Protein AF-A0A3D2YHQ7-F1 (afdb_monomer_lite)

Sequence (71 aa):
VEQQRGCCQVADGAYEMTLYSACWNADRGIYYYTTYDNRQITAVDMHREDLDGDRLIRYPTVTEGEIRRQN

Foldseek 3Di:
DFADPPRADPDVVDGDGFQKDWDADPVQQKIWIAGPQGPDIDIDGPVVDDPVDPDDDDDPDDNDYDDDDPD

pLDDT: mean 96.11, std 3.42, range [73.62, 98.56]

Secondary structure (DSSP, 8-state):
----TTSEEEETTEEE---EEEEEETTTTEEEEEESS--SPEEEEGGGS-TT-SS----------------

Radius of gyration: 16.13 Å; chains: 1; bounding box: 41×30×38 Å

Structure (m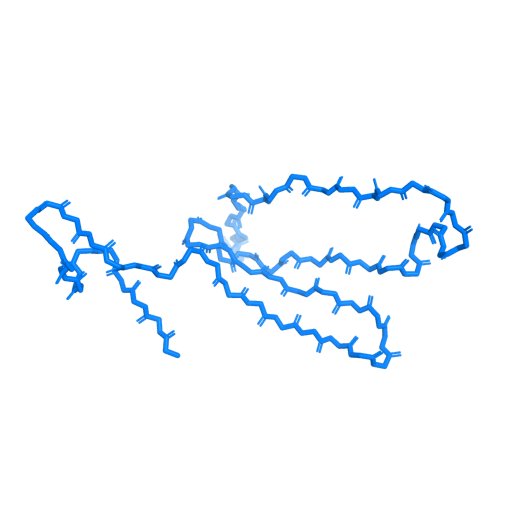mCIF, N/CA/C/O backbone):
data_AF-A0A3D2YHQ7-F1
#
_entry.id   AF-A0A3D2YHQ7-F1
#
loop_
_atom_site.group_PDB
_atom_site.id
_atom_site.type_symbol
_atom_site.label_atom_id
_atom_site.label_alt_id
_atom_site.label_comp_id
_atom_site.label_asym_id
_atom_site.label_entity_id
_atom_site.label_seq_id
_atom_site.pdbx_PDB_ins_code
_atom_site.Cartn_x
_atom_site.Cartn_y
_atom_site.Cartn_z
_atom_site.occupancy
_atom_site.B_iso_or_equiv
_atom_site.auth_seq_id
_atom_site.auth_comp_id
_atom_site.auth_asym_id
_atom_site.auth_atom_id
_atom_site.pdbx_PDB_model_num
ATOM 1 N N . VAL A 1 1 ? -9.893 12.474 2.019 1.00 73.62 1 VAL A N 1
ATOM 2 C CA . VAL A 1 1 ? -10.531 12.365 3.351 1.00 73.62 1 VAL A CA 1
ATOM 3 C C . VAL A 1 1 ? -9.852 11.220 4.072 1.00 73.62 1 VAL A C 1
ATOM 5 O O . VAL A 1 1 ? -9.591 10.214 3.426 1.00 73.62 1 VAL A O 1
ATOM 8 N N . GLU A 1 2 ? -9.513 11.392 5.344 1.00 86.56 2 GLU A N 1
ATOM 9 C CA . GLU A 1 2 ? -8.986 10.327 6.203 1.00 86.56 2 GLU A CA 1
ATOM 10 C C . GLU A 1 2 ? -10.020 10.054 7.293 1.00 86.56 2 GLU A C 1
ATOM 12 O O . GLU A 1 2 ? -10.558 11.003 7.864 1.00 86.56 2 GLU A O 1
ATOM 17 N N . GLN A 1 3 ? -10.316 8.782 7.547 1.00 95.44 3 GLN A N 1
ATOM 18 C CA . GLN A 1 3 ? -11.196 8.350 8.627 1.00 95.44 3 GLN A CA 1
ATOM 19 C C . GLN A 1 3 ? -10.362 7.755 9.751 1.00 95.44 3 GLN A C 1
ATOM 21 O O . GLN A 1 3 ? -9.690 6.735 9.573 1.00 95.44 3 GLN A O 1
ATOM 26 N N . GLN A 1 4 ? -10.390 8.422 10.901 1.00 95.94 4 GLN A N 1
ATOM 27 C CA . GLN A 1 4 ? -9.660 8.013 12.090 1.00 95.94 4 GLN A CA 1
ATOM 28 C C . GLN A 1 4 ? -10.367 6.842 12.774 1.00 95.94 4 GLN A C 1
ATOM 30 O O . GLN A 1 4 ? -11.599 6.761 12.816 1.00 95.94 4 GLN A O 1
ATOM 35 N N . ARG A 1 5 ? -9.568 5.942 13.353 1.00 95.44 5 ARG A N 1
ATOM 36 C CA . ARG A 1 5 ? -10.066 4.796 14.118 1.00 95.44 5 ARG A CA 1
ATOM 37 C C . ARG A 1 5 ? -11.019 5.269 15.222 1.00 95.44 5 ARG A C 1
ATOM 39 O O . ARG A 1 5 ? -10.634 6.069 16.069 1.00 95.44 5 ARG A O 1
ATOM 46 N N . GLY A 1 6 ? -12.242 4.737 15.221 1.00 96.31 6 GLY A N 1
ATOM 47 C CA . GLY A 1 6 ? -13.267 5.033 16.229 1.00 96.31 6 GLY A CA 1
ATOM 48 C C . GLY A 1 6 ? -14.220 6.183 15.879 1.00 96.31 6 GLY A C 1
ATOM 49 O O . GLY A 1 6 ? -15.182 6.399 16.609 1.00 96.31 6 GLY A O 1
ATOM 50 N N . CYS A 1 7 ? -13.998 6.906 14.775 1.00 96.56 7 CYS A N 1
ATOM 51 C CA . CYS A 1 7 ? -14.800 8.090 14.440 1.00 96.56 7 CYS A CA 1
ATOM 52 C C . CYS A 1 7 ? -16.009 7.812 13.534 1.00 96.56 7 CYS A C 1
ATOM 54 O O . CYS A 1 7 ? -16.946 8.606 13.531 1.00 96.56 7 CYS A O 1
ATOM 56 N N . CYS A 1 8 ? -16.015 6.711 12.777 1.00 96.31 8 CYS A N 1
ATOM 57 C CA . CYS A 1 8 ? -17.113 6.360 11.875 1.00 96.31 8 CYS A CA 1
ATOM 58 C C . CYS A 1 8 ? -17.648 4.966 12.205 1.00 96.31 8 CYS A C 1
ATOM 60 O O . CYS A 1 8 ? -17.125 3.966 11.726 1.00 96.31 8 CYS A O 1
ATOM 62 N N . GLN A 1 9 ? -18.654 4.880 13.076 1.00 97.19 9 GLN A N 1
ATOM 63 C CA . GLN A 1 9 ? -19.272 3.603 13.426 1.00 97.19 9 GLN A CA 1
ATOM 64 C C . GLN A 1 9 ? -20.260 3.175 12.334 1.00 97.19 9 GLN A C 1
ATOM 66 O O . GLN A 1 9 ? -21.204 3.904 12.035 1.00 97.19 9 GLN A O 1
ATOM 71 N N . VAL A 1 10 ? -20.053 1.991 11.759 1.00 97.19 10 VAL A N 1
ATOM 72 C CA . VAL A 1 10 ? -20.890 1.439 10.674 1.00 97.19 10 VAL A CA 1
ATOM 73 C C . VAL A 1 10 ? -21.782 0.287 11.140 1.00 97.19 10 VAL A C 1
ATOM 75 O O . VAL A 1 10 ? -22.793 -0.010 10.510 1.00 97.19 10 VAL A O 1
ATOM 78 N N . ALA A 1 11 ? -21.433 -0.339 12.265 1.00 97.38 11 ALA A N 1
ATOM 79 C CA . ALA A 1 11 ? -22.260 -1.285 13.008 1.00 97.38 11 ALA A CA 1
ATOM 80 C C . ALA A 1 11 ? -21.816 -1.304 14.482 1.00 97.38 11 ALA A C 1
ATOM 82 O O . ALA A 1 11 ? -20.815 -0.680 14.844 1.00 97.38 11 ALA A O 1
ATOM 83 N N . ASP A 1 12 ? -22.539 -2.012 15.350 1.00 97.38 12 ASP A N 1
ATOM 84 C CA . ASP A 1 12 ? -22.140 -2.132 16.755 1.00 97.38 12 ASP A CA 1
ATOM 85 C C . ASP A 1 12 ? -20.713 -2.704 16.878 1.00 97.38 12 ASP A C 1
ATOM 87 O O . ASP A 1 12 ? -20.400 -3.746 16.305 1.00 97.38 12 ASP A O 1
ATOM 91 N N . GLY A 1 13 ? -19.816 -1.963 17.535 1.00 96.06 13 GLY A N 1
ATOM 92 C CA . GLY A 1 13 ? -18.392 -2.303 17.648 1.00 96.06 13 GLY A CA 1
ATOM 93 C C . GLY A 1 13 ? -17.554 -2.247 16.357 1.00 96.06 13 GLY A C 1
ATOM 94 O O . GLY A 1 13 ? -16.356 -2.527 16.418 1.00 96.06 13 GLY A O 1
ATOM 95 N N . ALA A 1 14 ? -18.124 -1.880 15.204 1.00 96.81 14 ALA A N 1
ATOM 96 C CA . ALA A 1 14 ? -17.426 -1.845 13.917 1.00 96.81 14 ALA A CA 1
ATOM 97 C C . ALA A 1 14 ? -17.257 -0.414 13.399 1.00 96.81 14 ALA A C 1
ATOM 99 O O . ALA A 1 14 ? -18.227 0.341 13.295 1.00 96.81 14 ALA A O 1
ATOM 100 N N . TYR A 1 15 ? -16.026 -0.067 13.019 1.00 97.12 15 TYR A N 1
ATOM 101 C CA . TYR A 1 15 ? -15.666 1.282 12.594 1.00 97.12 15 TYR A CA 1
ATOM 102 C C . TYR A 1 15 ? -14.994 1.278 11.227 1.00 97.12 15 TYR A C 1
ATOM 104 O O . TYR A 1 15 ? -14.063 0.506 10.987 1.00 97.12 15 TYR A O 1
ATOM 112 N N . GLU A 1 16 ? -15.439 2.174 10.355 1.00 97.25 16 GLU A N 1
ATOM 113 C CA . GLU A 1 16 ? -14.727 2.501 9.129 1.00 97.25 16 GLU A CA 1
ATOM 114 C C . GLU A 1 16 ? -13.475 3.320 9.469 1.00 97.25 16 GLU A C 1
ATOM 116 O O . GLU A 1 16 ? -13.478 4.183 10.352 1.00 97.25 16 GLU A O 1
ATOM 121 N N . MET A 1 17 ? -12.367 2.997 8.801 1.00 96.38 17 MET A N 1
ATOM 122 C CA . MET A 1 17 ? -11.100 3.702 8.953 1.00 96.38 17 MET A CA 1
ATOM 123 C C . MET A 1 17 ? -10.297 3.650 7.657 1.00 96.38 17 MET A C 1
ATOM 125 O O . MET A 1 17 ? -10.404 2.706 6.869 1.00 96.38 17 MET A O 1
ATOM 129 N N . THR A 1 18 ? -9.441 4.643 7.443 1.00 97.25 18 THR A N 1
ATOM 130 C CA . THR A 1 18 ? -8.510 4.637 6.312 1.00 97.25 18 THR A CA 1
ATOM 131 C C . THR A 1 18 ? -7.400 3.618 6.559 1.00 97.25 18 THR A C 1
ATOM 133 O O . THR A 1 18 ? -6.546 3.833 7.404 1.00 97.25 18 THR A O 1
ATOM 136 N N . LEU A 1 19 ? -7.379 2.515 5.811 1.00 96.44 19 LEU A N 1
ATOM 137 C CA . LEU A 1 19 ? -6.343 1.481 5.964 1.00 96.44 19 LEU A CA 1
ATOM 138 C C . LEU A 1 19 ? -4.998 1.909 5.364 1.00 96.44 19 LEU A C 1
ATOM 140 O O . LEU A 1 19 ? -3.934 1.688 5.943 1.00 96.44 19 LEU A O 1
ATOM 144 N N . TYR A 1 20 ? -5.054 2.529 4.188 1.00 97.25 20 TYR A N 1
ATOM 145 C CA . TYR A 1 20 ? -3.902 3.063 3.481 1.00 97.25 20 TYR A CA 1
ATOM 146 C C . TYR A 1 20 ? -4.315 4.256 2.621 1.00 97.25 20 TYR A C 1
ATOM 148 O O . TYR A 1 20 ? -5.491 4.469 2.326 1.00 97.25 20 TYR A O 1
ATOM 156 N N . SER A 1 21 ? -3.333 5.054 2.229 1.00 97.56 21 SER A N 1
ATOM 157 C CA . SER A 1 21 ? -3.475 6.134 1.255 1.00 97.56 21 SER A CA 1
ATOM 158 C C . SER A 1 21 ? -2.422 5.937 0.183 1.00 97.56 21 SER A C 1
ATOM 160 O O . SER A 1 21 ? -1.281 5.6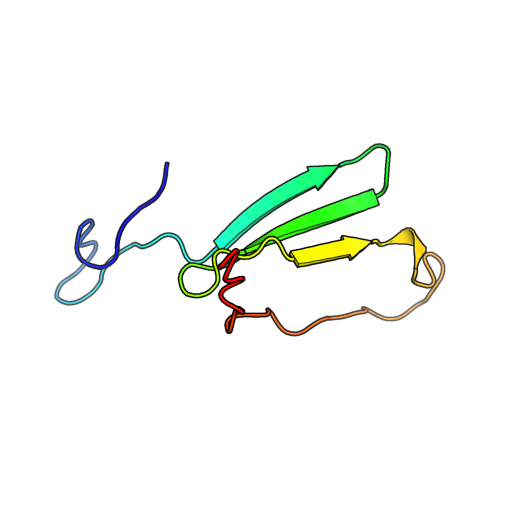10 0.508 1.00 97.56 21 SER A O 1
ATOM 162 N N . ALA A 1 22 ? -2.796 6.122 -1.077 1.00 97.19 22 ALA A N 1
ATOM 163 C CA . ALA A 1 22 ? -1.902 5.895 -2.199 1.00 97.19 22 ALA A CA 1
ATOM 164 C C . ALA A 1 22 ? -1.956 7.027 -3.222 1.00 97.19 22 ALA A C 1
ATOM 166 O O . ALA A 1 22 ? -2.948 7.748 -3.334 1.00 97.19 22 ALA A O 1
ATOM 167 N N . CYS A 1 23 ? -0.868 7.157 -3.969 1.00 97.38 2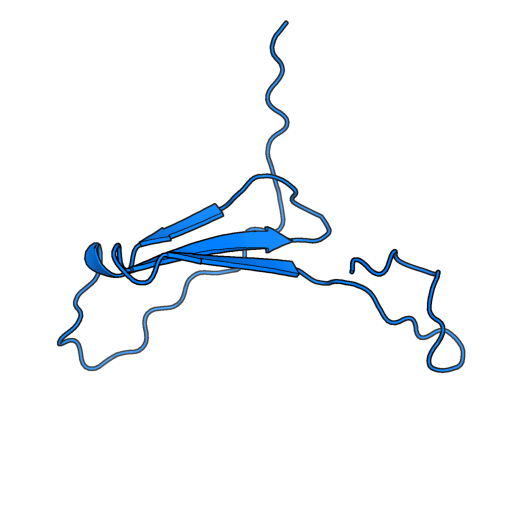3 CYS A N 1
ATOM 168 C CA . CYS A 1 23 ? -0.721 8.039 -5.112 1.00 97.38 23 CYS A CA 1
ATOM 169 C C . CYS A 1 23 ? 0.082 7.300 -6.183 1.00 97.38 23 CYS A C 1
ATOM 171 O O . CYS A 1 23 ? 0.951 6.491 -5.870 1.00 97.38 23 CYS A O 1
ATOM 173 N N . TRP A 1 24 ? -0.191 7.579 -7.449 1.00 97.38 24 TRP A N 1
ATOM 174 C CA . TRP A 1 24 ? 0.483 6.935 -8.567 1.00 97.38 24 TRP A CA 1
ATOM 175 C C . TRP A 1 24 ? 1.042 7.988 -9.515 1.00 97.38 24 TRP A C 1
ATOM 177 O O . TRP A 1 24 ? 0.336 8.920 -9.900 1.00 97.38 24 TRP A O 1
ATOM 187 N N . ASN A 1 25 ? 2.303 7.822 -9.907 1.00 98.25 25 ASN A N 1
ATOM 188 C CA . ASN A 1 25 ? 2.891 8.566 -11.010 1.00 98.25 25 ASN A CA 1
ATOM 189 C C . ASN A 1 25 ? 2.845 7.696 -12.271 1.00 98.25 25 ASN A C 1
ATOM 191 O O . ASN A 1 25 ? 3.632 6.759 -12.400 1.00 98.25 25 ASN A O 1
ATOM 195 N N . ALA A 1 26 ? 1.930 8.020 -13.187 1.00 96.12 26 ALA A N 1
ATOM 196 C CA . ALA A 1 26 ? 1.726 7.252 -14.413 1.00 96.12 26 ALA A CA 1
ATOM 197 C C . ALA A 1 26 ? 2.858 7.401 -15.425 1.00 96.12 26 ALA A C 1
ATOM 199 O O . ALA A 1 26 ? 3.210 6.416 -16.063 1.00 96.12 26 ALA A O 1
ATOM 200 N N . ASP A 1 27 ? 3.476 8.578 -15.508 1.00 97.81 27 ASP A N 1
ATOM 201 C CA . ASP A 1 27 ? 4.588 8.814 -16.432 1.00 97.81 27 ASP A CA 1
ATOM 202 C C . ASP A 1 27 ? 5.831 8.004 -16.044 1.00 97.81 27 ASP A C 1
ATOM 204 O O . ASP A 1 27 ? 6.624 7.611 -16.894 1.00 97.81 27 ASP A O 1
ATOM 208 N N . ARG A 1 28 ? 6.015 7.759 -14.741 1.00 97.69 28 ARG A N 1
ATOM 209 C CA . ARG A 1 28 ? 7.176 7.043 -14.194 1.00 97.69 28 ARG A CA 1
ATOM 210 C C . ARG A 1 28 ? 6.893 5.587 -13.835 1.00 97.69 28 ARG A C 1
ATOM 212 O O . ARG A 1 28 ? 7.847 4.855 -13.595 1.00 97.69 28 ARG A O 1
ATOM 219 N N . GLY A 1 29 ? 5.628 5.175 -13.767 1.00 97.56 29 GLY A N 1
ATOM 220 C CA . GLY A 1 29 ? 5.238 3.826 -13.348 1.00 97.56 29 GLY A CA 1
ATOM 221 C C . GLY A 1 29 ? 5.500 3.534 -11.865 1.00 97.56 29 GLY A C 1
ATOM 222 O O . GLY A 1 29 ? 5.902 2.427 -11.515 1.00 97.56 29 GLY A O 1
ATOM 223 N N . ILE A 1 30 ? 5.331 4.530 -10.984 1.00 98.56 30 ILE A N 1
ATOM 224 C CA . ILE A 1 30 ? 5.648 4.384 -9.552 1.00 98.56 30 ILE A CA 1
ATOM 225 C C . ILE A 1 30 ? 4.385 4.514 -8.698 1.00 98.56 30 ILE A C 1
ATOM 227 O O . ILE A 1 30 ? 3.710 5.549 -8.718 1.00 98.56 30 ILE A O 1
ATOM 231 N N . TYR A 1 31 ? 4.111 3.480 -7.899 1.00 98.38 31 TYR A N 1
ATOM 232 C CA . TYR A 1 31 ? 3.063 3.452 -6.881 1.00 98.38 31 TYR A CA 1
ATOM 233 C C . TYR A 1 31 ? 3.626 3.874 -5.532 1.00 98.38 31 TYR A C 1
ATOM 235 O O . TYR A 1 31 ? 4.524 3.229 -4.999 1.00 98.38 31 TYR A O 1
ATOM 243 N N . TYR A 1 32 ? 3.066 4.925 -4.954 1.00 98.44 32 TYR A N 1
ATOM 244 C CA . TYR A 1 32 ? 3.413 5.413 -3.629 1.00 98.44 32 TYR A CA 1
ATOM 245 C C . TYR A 1 32 ? 2.280 5.115 -2.660 1.00 98.44 32 TYR A C 1
ATOM 247 O O . TYR A 1 32 ? 1.115 5.340 -2.989 1.00 98.44 32 TYR A O 1
ATOM 255 N N . TYR A 1 33 ? 2.598 4.677 -1.446 1.00 98.12 33 TYR A N 1
ATOM 256 C CA . TYR A 1 33 ? 1.595 4.513 -0.399 1.00 98.12 33 TYR A CA 1
ATOM 257 C C . TYR A 1 33 ? 2.139 4.779 1.007 1.00 98.12 33 TYR A C 1
ATOM 259 O O . TYR A 1 33 ? 3.333 4.658 1.273 1.00 98.12 33 TYR A O 1
ATOM 267 N N . THR A 1 34 ? 1.224 5.109 1.914 1.00 97.94 34 THR A N 1
ATOM 268 C CA . THR A 1 34 ? 1.391 5.041 3.373 1.00 97.94 34 THR A CA 1
ATOM 269 C C . THR A 1 34 ? 0.273 4.173 3.937 1.00 97.94 34 THR A C 1
ATOM 271 O O . THR A 1 34 ? -0.820 4.147 3.366 1.00 97.94 34 THR A O 1
ATOM 274 N N . THR A 1 35 ? 0.483 3.516 5.070 1.00 97.50 35 THR A N 1
ATOM 275 C CA . THR A 1 35 ? -0.594 2.824 5.798 1.00 97.50 35 THR A CA 1
ATOM 276 C C . THR A 1 35 ? -1.043 3.652 6.998 1.00 97.50 35 THR A C 1
ATOM 278 O O . THR A 1 35 ? -0.452 4.694 7.291 1.00 97.50 35 THR A O 1
ATOM 281 N N 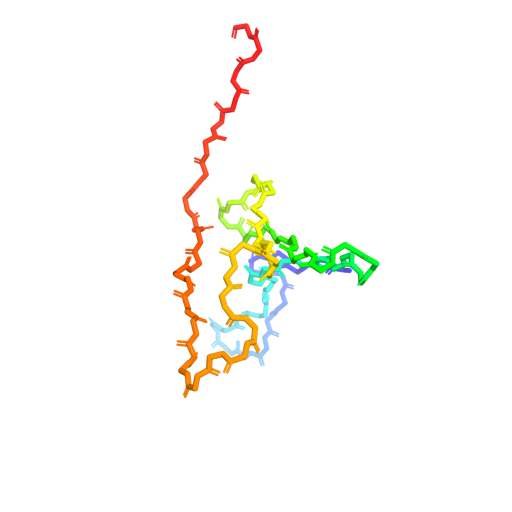. TYR A 1 36 ? -2.105 3.224 7.679 1.00 95.56 36 TYR A N 1
ATOM 282 C CA . TYR A 1 36 ? -2.546 3.878 8.913 1.00 95.56 36 TYR A CA 1
ATOM 283 C C . TYR A 1 36 ? -1.433 3.895 9.973 1.00 95.56 36 TYR A C 1
ATOM 285 O O . TYR A 1 36 ? -1.162 4.936 10.568 1.00 95.56 36 TYR A O 1
ATOM 293 N N . ASP A 1 37 ? -0.752 2.759 10.150 1.00 95.31 37 ASP A N 1
ATOM 294 C CA . ASP A 1 37 ? 0.272 2.575 11.184 1.00 95.31 37 ASP A CA 1
ATOM 295 C C . ASP A 1 37 ? 1.689 2.976 10.713 1.00 95.31 37 ASP A C 1
ATOM 297 O O . ASP A 1 37 ? 2.563 3.245 11.536 1.00 95.31 37 ASP A O 1
ATOM 301 N N . ASN A 1 38 ? 1.914 3.114 9.398 1.00 97.00 38 ASN A N 1
ATOM 302 C CA . ASN A 1 38 ? 3.166 3.609 8.822 1.00 97.00 38 ASN A CA 1
ATOM 303 C C . ASN A 1 38 ? 2.944 4.827 7.917 1.00 97.00 38 ASN A C 1
ATOM 305 O O . ASN A 1 38 ? 2.514 4.711 6.765 1.00 97.00 38 ASN A O 1
ATOM 309 N N . ARG A 1 39 ? 3.340 6.002 8.419 1.00 95.00 39 ARG A N 1
ATOM 310 C CA . ARG A 1 39 ? 3.279 7.278 7.691 1.00 95.00 39 ARG A CA 1
ATOM 311 C C . ARG A 1 39 ? 4.498 7.580 6.813 1.00 95.00 39 ARG A C 1
ATOM 313 O O . ARG A 1 39 ? 4.509 8.613 6.146 1.00 95.00 39 ARG A O 1
ATOM 320 N N . GLN A 1 40 ? 5.503 6.707 6.771 1.00 97.31 40 GLN A N 1
ATOM 321 C CA . GLN A 1 40 ? 6.589 6.797 5.797 1.00 97.31 40 GLN A CA 1
ATOM 322 C C . GLN A 1 40 ? 6.070 6.418 4.404 1.00 97.31 40 GLN A C 1
ATOM 324 O O . GLN A 1 40 ? 5.397 5.403 4.232 1.00 97.31 40 GLN A O 1
ATOM 329 N N . ILE A 1 41 ? 6.396 7.229 3.396 1.00 97.06 41 ILE A N 1
ATOM 330 C CA . ILE A 1 41 ? 6.035 6.936 2.006 1.00 97.06 41 ILE A CA 1
ATOM 331 C C . ILE A 1 41 ? 6.867 5.749 1.517 1.00 97.06 41 ILE A C 1
ATOM 333 O O . ILE A 1 41 ? 8.092 5.840 1.438 1.00 97.06 41 ILE A O 1
ATOM 337 N N . THR A 1 42 ? 6.190 4.667 1.146 1.00 98.06 42 THR A N 1
ATOM 338 C CA . THR A 1 42 ? 6.780 3.521 0.446 1.00 98.06 42 THR A CA 1
ATOM 339 C C . THR A 1 42 ? 6.507 3.643 -1.049 1.00 98.06 42 THR A C 1
ATOM 341 O O . THR A 1 42 ? 5.426 4.081 -1.438 1.00 98.06 42 THR A O 1
ATOM 344 N N . ALA A 1 43 ? 7.477 3.266 -1.885 1.00 98.06 43 ALA A N 1
ATOM 345 C CA . ALA A 1 43 ? 7.371 3.309 -3.340 1.00 98.06 43 ALA A CA 1
ATOM 346 C C . ALA A 1 43 ? 7.600 1.919 -3.946 1.00 98.06 43 ALA A C 1
ATOM 348 O O . ALA A 1 43 ? 8.564 1.243 -3.592 1.00 98.06 43 ALA A O 1
ATOM 349 N N . VAL A 1 44 ? 6.744 1.530 -4.886 1.00 98.12 44 VAL A N 1
ATOM 350 C CA . VAL A 1 44 ? 6.904 0.353 -5.745 1.00 98.12 44 VAL A CA 1
ATOM 351 C C . VAL A 1 44 ? 7.056 0.859 -7.174 1.00 98.12 44 VAL A C 1
ATOM 353 O O . VAL A 1 44 ? 6.151 1.500 -7.705 1.00 98.12 44 VAL A O 1
ATOM 356 N N . ASP A 1 45 ? 8.219 0.619 -7.768 1.00 98.12 45 ASP A N 1
ATOM 357 C CA . ASP A 1 45 ? 8.569 1.060 -9.120 1.00 98.12 45 ASP A CA 1
ATOM 358 C C . ASP A 1 45 ? 8.457 -0.127 -10.077 1.00 98.12 45 ASP A C 1
ATOM 360 O O . ASP A 1 45 ? 9.244 -1.072 -9.990 1.00 98.12 45 ASP A O 1
ATOM 364 N N . MET A 1 46 ? 7.465 -0.087 -10.968 1.00 96.69 46 MET A N 1
ATOM 365 C CA . MET A 1 46 ? 7.152 -1.212 -11.852 1.00 96.69 46 MET A CA 1
ATOM 366 C C . MET A 1 46 ? 8.273 -1.513 -12.850 1.00 96.69 46 MET A C 1
ATOM 368 O O . MET A 1 46 ? 8.445 -2.659 -13.243 1.00 96.69 46 MET A O 1
ATOM 372 N N . HIS A 1 47 ? 9.070 -0.509 -13.226 1.00 96.94 47 HIS A N 1
ATOM 373 C CA . HIS A 1 47 ? 10.158 -0.671 -14.192 1.00 96.94 47 HIS A CA 1
ATOM 374 C C . HIS A 1 47 ? 11.395 -1.355 -13.592 1.00 96.94 47 HIS A C 1
ATOM 376 O O . HIS A 1 47 ? 12.395 -1.543 -14.284 1.00 96.94 47 HIS A O 1
ATOM 382 N N . ARG A 1 48 ? 11.354 -1.718 -12.302 1.00 97.25 48 ARG A N 1
ATOM 383 C CA . ARG A 1 48 ? 12.378 -2.554 -11.659 1.00 97.25 48 ARG A CA 1
ATOM 384 C C . ARG A 1 48 ? 12.102 -4.049 -11.787 1.00 97.25 48 ARG A C 1
ATOM 386 O O . ARG A 1 48 ? 12.935 -4.836 -11.352 1.00 97.25 48 ARG A O 1
ATOM 393 N N . GLU A 1 49 ? 10.968 -4.415 -12.365 1.00 97.69 49 GLU A N 1
ATOM 394 C CA . GLU A 1 49 ? 10.531 -5.790 -12.554 1.00 97.69 49 GLU A CA 1
ATOM 395 C C . GLU A 1 49 ? 10.370 -6.125 -14.043 1.00 97.69 49 GLU A C 1
ATOM 397 O O . GLU A 1 49 ? 10.389 -5.240 -14.902 1.00 97.69 49 GLU A O 1
ATOM 402 N N . ASP A 1 50 ? 10.214 -7.414 -14.350 1.00 97.19 50 ASP A N 1
ATOM 403 C CA . ASP A 1 50 ? 9.934 -7.886 -15.708 1.00 97.19 50 ASP A CA 1
ATOM 404 C C . ASP A 1 50 ? 8.466 -7.631 -16.081 1.00 97.19 50 ASP A C 1
ATOM 406 O O . ASP A 1 50 ? 7.552 -8.273 -15.556 1.00 97.19 50 ASP A O 1
ATOM 410 N N . LEU A 1 51 ? 8.248 -6.677 -16.989 1.00 95.75 51 LEU A N 1
ATOM 411 C CA . LEU A 1 51 ? 6.916 -6.283 -17.451 1.00 95.75 51 LEU A CA 1
ATOM 412 C C . LEU A 1 51 ? 6.317 -7.249 -18.481 1.00 95.75 51 LEU A C 1
ATOM 414 O O . LEU A 1 51 ? 5.100 -7.241 -18.661 1.00 95.75 51 LEU A O 1
ATOM 418 N N . ASP A 1 52 ? 7.143 -8.081 -19.117 1.00 97.69 52 ASP A N 1
ATOM 419 C CA . ASP A 1 52 ? 6.710 -9.113 -20.066 1.00 97.69 52 ASP A CA 1
ATOM 420 C C . ASP A 1 52 ? 6.588 -10.496 -19.393 1.00 97.69 52 ASP A C 1
ATOM 422 O O . ASP A 1 52 ? 6.295 -11.500 -20.048 1.00 97.69 52 ASP A O 1
ATOM 426 N N . GLY A 1 53 ? 6.795 -10.557 -18.072 1.00 96.38 53 GLY A N 1
ATOM 427 C CA . GLY A 1 53 ? 6.705 -11.775 -17.278 1.00 96.38 53 GLY A CA 1
ATOM 428 C C . GLY A 1 53 ? 5.288 -12.361 -17.212 1.00 96.38 53 GLY A C 1
ATOM 429 O O . GLY A 1 53 ? 4.275 -11.670 -17.306 1.00 96.38 53 GLY A O 1
ATOM 430 N N . ASP A 1 54 ? 5.200 -13.668 -16.975 1.00 97.56 54 ASP A N 1
ATOM 431 C CA . ASP A 1 54 ? 3.944 -14.433 -16.941 1.00 97.56 54 ASP A CA 1
ATOM 432 C C . ASP A 1 54 ? 3.404 -14.672 -15.518 1.00 97.56 54 ASP A C 1
ATOM 434 O O . ASP A 1 54 ? 2.447 -15.427 -15.310 1.00 97.56 54 ASP A O 1
ATOM 438 N N . ARG A 1 55 ? 4.009 -14.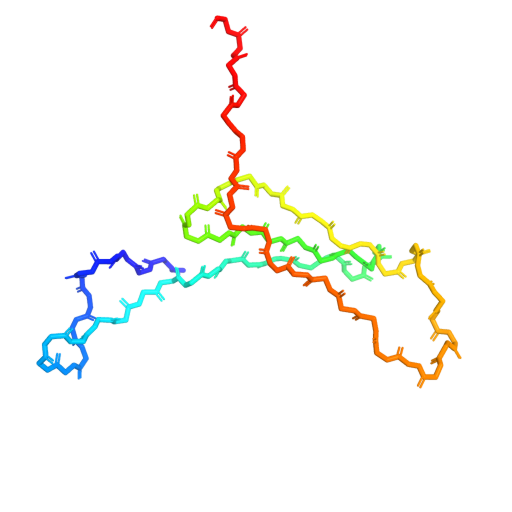036 -14.505 1.00 96.75 55 ARG A N 1
ATOM 439 C CA . ARG A 1 55 ? 3.686 -14.245 -13.085 1.00 96.75 55 ARG A CA 1
ATOM 440 C C . ARG A 1 55 ? 3.413 -12.933 -12.373 1.00 96.75 55 ARG A C 1
ATOM 442 O O . ARG A 1 55 ? 4.088 -11.933 -12.572 1.00 96.75 55 ARG A O 1
ATOM 449 N N . LEU A 1 56 ? 2.451 -12.977 -11.453 1.00 97.00 56 LEU A N 1
ATOM 450 C CA . LEU A 1 56 ? 2.145 -11.844 -10.589 1.00 97.00 56 LEU A CA 1
ATOM 451 C C . LEU A 1 56 ? 3.257 -11.627 -9.555 1.00 97.00 56 LEU A C 1
ATOM 453 O O . LEU A 1 56 ? 3.494 -12.493 -8.707 1.00 97.00 56 LEU A O 1
ATOM 457 N N . ILE A 1 57 ? 3.843 -10.435 -9.573 1.00 97.38 57 ILE A N 1
ATOM 458 C CA . ILE A 1 57 ? 4.818 -9.966 -8.587 1.00 97.38 57 ILE A CA 1
ATOM 459 C C . ILE A 1 57 ? 4.064 -9.276 -7.449 1.00 97.38 57 ILE A C 1
ATOM 461 O O . ILE A 1 57 ? 3.136 -8.499 -7.679 1.00 97.38 57 ILE A O 1
ATOM 465 N N . ARG A 1 58 ? 4.401 -9.616 -6.202 1.00 96.94 58 ARG A N 1
ATOM 466 C CA . ARG A 1 58 ? 3.689 -9.143 -5.008 1.00 96.94 58 ARG A CA 1
ATOM 467 C C . ARG A 1 58 ? 4.687 -8.727 -3.947 1.00 96.94 58 ARG A C 1
ATOM 469 O O . ARG A 1 58 ? 5.620 -9.472 -3.661 1.00 96.94 58 ARG A O 1
ATOM 476 N N . TYR A 1 59 ? 4.409 -7.604 -3.300 1.00 97.00 59 TYR A N 1
ATOM 477 C CA . TYR A 1 59 ? 5.148 -7.150 -2.129 1.00 97.00 59 TYR A CA 1
ATOM 478 C C . TYR A 1 59 ? 4.205 -7.112 -0.926 1.00 97.00 59 TYR A C 1
ATOM 480 O O . TYR A 1 59 ? 3.084 -6.611 -1.058 1.00 97.00 59 TYR A O 1
ATOM 488 N N . PRO A 1 60 ? 4.616 -7.639 0.239 1.00 96.81 60 PRO A N 1
ATOM 489 C CA . PRO A 1 60 ? 3.886 -7.425 1.479 1.00 96.81 60 PRO A CA 1
ATOM 490 C C . PRO A 1 60 ? 3.765 -5.931 1.784 1.00 96.81 60 PRO A C 1
ATOM 492 O O . PRO A 1 60 ? 4.717 -5.171 1.600 1.00 96.81 60 PRO A O 1
ATOM 495 N N . THR A 1 61 ? 2.605 -5.510 2.281 1.00 96.19 61 THR A N 1
ATOM 496 C CA . THR A 1 61 ? 2.408 -4.123 2.697 1.00 96.19 61 THR A CA 1
ATOM 497 C C . THR A 1 61 ? 3.304 -3.802 3.890 1.00 96.19 61 THR A C 1
ATOM 499 O O . THR A 1 61 ? 3.229 -4.452 4.928 1.00 96.19 61 THR A O 1
ATOM 502 N N . VAL A 1 62 ? 4.116 -2.756 3.758 1.00 97.50 62 VAL A N 1
ATOM 503 C CA . VAL A 1 62 ? 4.962 -2.249 4.848 1.00 97.50 62 VAL A CA 1
ATOM 504 C C . VAL A 1 62 ? 4.113 -1.446 5.843 1.00 97.50 62 VAL A C 1
ATOM 506 O O . VAL A 1 62 ? 3.771 -0.285 5.599 1.00 97.50 62 VAL A O 1
ATOM 509 N N . THR A 1 63 ? 3.748 -2.074 6.960 1.00 96.44 63 THR A N 1
ATOM 510 C CA . THR A 1 63 ? 2.927 -1.480 8.034 1.00 96.44 63 THR A CA 1
ATOM 511 C C . THR A 1 63 ? 3.742 -0.940 9.201 1.00 96.44 63 THR A C 1
ATOM 513 O O . THR A 1 63 ? 3.218 -0.163 9.991 1.00 96.44 63 THR A O 1
ATOM 516 N N . GLU A 1 64 ? 5.014 -1.316 9.299 1.00 95.69 64 GLU A N 1
ATOM 517 C CA . GLU A 1 64 ? 5.948 -0.783 10.287 1.00 95.69 64 GLU A CA 1
ATOM 518 C C . GLU A 1 64 ? 6.852 0.250 9.618 1.00 95.69 64 GLU A C 1
ATOM 520 O O . GLU A 1 64 ? 7.442 -0.006 8.569 1.00 95.69 64 GLU A O 1
ATOM 525 N N . GLY A 1 65 ? 6.902 1.444 10.201 1.00 87.50 65 GLY A N 1
ATOM 526 C CA . GLY A 1 65 ? 7.700 2.557 9.705 1.00 87.50 65 GLY A CA 1
ATOM 527 C C . GLY A 1 65 ? 8.862 2.896 10.621 1.00 87.50 65 GLY A C 1
ATOM 528 O O . GLY A 1 65 ? 8.881 2.548 11.799 1.00 87.50 65 GLY A O 1
ATOM 529 N N . GLU A 1 66 ? 9.798 3.672 10.089 1.00 91.75 66 GLU A N 1
ATOM 530 C CA . GLU A 1 66 ? 10.875 4.265 10.874 1.00 91.75 66 GLU A CA 1
ATOM 531 C C . GLU A 1 66 ? 10.597 5.741 11.160 1.00 91.75 66 GLU A C 1
ATOM 533 O O . GLU A 1 66 ? 10.180 6.505 10.283 1.00 91.75 66 GLU A O 1
ATOM 538 N N . ILE A 1 67 ? 10.908 6.170 12.383 1.00 92.69 67 ILE A N 1
ATOM 539 C CA . ILE A 1 67 ? 10.905 7.586 12.748 1.00 92.69 67 ILE A CA 1
ATOM 540 C C . ILE A 1 67 ? 12.299 8.142 12.486 1.00 92.69 67 ILE A C 1
ATOM 542 O O . ILE A 1 67 ? 13.246 7.869 13.224 1.00 92.69 67 ILE A O 1
ATOM 546 N N . ARG A 1 68 ? 12.424 8.975 11.452 1.00 93.88 68 ARG A N 1
ATOM 547 C CA . ARG A 1 68 ? 13.652 9.739 11.224 1.00 93.88 68 ARG A CA 1
ATOM 548 C C . ARG A 1 68 ? 13.740 10.870 12.244 1.00 93.88 68 ARG A C 1
ATOM 550 O O . ARG A 1 68 ? 12.922 11.787 12.220 1.00 93.88 68 ARG A O 1
ATOM 557 N N . ARG A 1 69 ? 14.738 10.811 13.128 1.00 94.38 69 ARG A N 1
ATOM 558 C CA . ARG A 1 69 ? 15.094 11.923 14.018 1.00 94.38 69 ARG A CA 1
ATOM 559 C C . ARG A 1 69 ? 16.121 12.814 13.339 1.00 94.38 69 ARG A C 1
ATOM 561 O O . ARG A 1 69 ? 17.136 12.324 12.856 1.00 94.38 69 ARG A O 1
ATOM 568 N N . GLN A 1 70 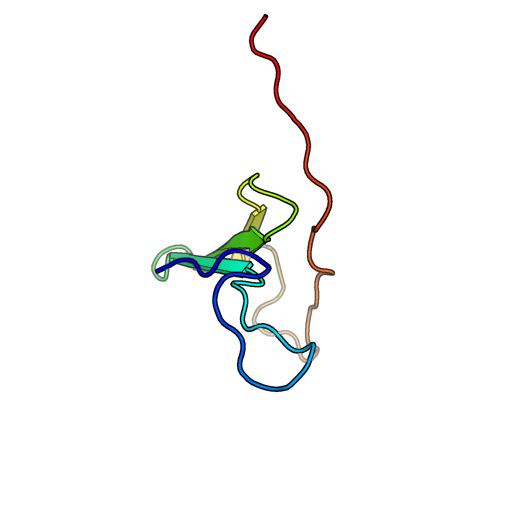? 15.837 14.109 13.293 1.00 96.06 70 GLN A N 1
ATOM 569 C CA . GLN A 1 70 ? 16.755 15.096 12.728 1.00 96.06 70 GLN A CA 1
ATOM 570 C C . GLN A 1 70 ? 17.871 15.477 13.717 1.00 96.06 70 GLN A C 1
ATOM 572 O O . GLN A 1 70 ? 18.959 15.849 13.282 1.00 96.06 70 GLN A O 1
ATOM 577 N N . ASN A 1 71 ? 17.601 15.391 15.023 1.00 91.25 71 ASN A N 1
ATOM 578 C CA . ASN A 1 71 ? 18.499 15.752 16.119 1.00 91.25 71 ASN A CA 1
ATOM 579 C C . ASN A 1 71 ? 18.324 14.844 17.341 1.00 91.25 71 ASN A C 1
ATOM 581 O O . ASN A 1 71 ? 17.225 14.259 17.512 1.00 91.25 71 ASN A O 1
#